Protein 4J4Z (pdb70)

CATH classification: 3.40.220.10

Solvent-accessible surface area: 8183 Å² total

Foldseek 3Di:
DAEAEDADQQLQDQFAEEEAEDAQQQAADDDSSNCQCVQQHPQRRVVSVVVGGDDQLAWDWDARHNGNHGIYIYFHQHHPHAGDLNSLLSSLLNSLVVCVVVLTAEYEYELCCVRQVPYDSVSSVVSVVSVVPRDNSYYYYYYYNDPVVRVVVVVVVVPD

Secondary structure (DSSP, 8-state):
-EEEEEES-GGG--SSEEEEEEETT----STHHHHIIIII-THHHHHHHHH----TT-EEEEE-TTSSSSEEEEEEEESSS---HHHHHHHHHHHHHHHHHTT-SEEEE---GGG-TTS-HHHHHH--HHHHHS-TT-EEEEEESSHHHHHHHHHHTT--

Nearest PDB structures (foldseek):
  4j4z-assembly1_A  TM=1.006E+00  e=5.428E-34  synthetic construct
  4jll-assembly1_A  TM=1.004E+00  e=4.189E-33  synthetic construct
  4jvv-assembly1_A  TM=1.002E+00  e=2.659E-31  synthetic construct
  4etj-assembly1_A-2  TM=9.640E-01  e=7.357E-30  synthetic construct
  4etk-assembly3_B  TM=9.638E-01  e=6.902E-30  synthetic construct

Sequence (160 aa):
ARIRHVQGDITEFQQGDAIVNAANNYLKLLGAGVAGAILLRKKGGPSIQEECDRRIGKIRVGEAAVTGAGNLPPVRRYVIHAAVVLGDEPASLETVRKATKSALEKAVEELGLKKTVVAFTSWGAWVGGLPAEAVHRVFEEIKKAPDTLEVTGVHGTEKSAEAYRRALLEH

B-factor: mean 15.01, std 10.16, range [4.04, 72.8]

Structure (mmCIF, N/CA/C/O backbone):
data_4J4Z
#
_entry.id   4J4Z
#
_cell.length_a   69.906
_cell.length_b   66.771
_cell.length_c   38.102
_cell.angle_alpha   90.00
_cell.angle_beta   100.06
_cell.angle_gamma   90.00
#
_symmetry.space_group_name_H-M   'C 1 2 1'
#
loop_
_entity.id
_entity.type
_entity.pdbx_description
1 polymer 'Designed serine hydrolase variant OSH55.4_H1.2'
2 non-polymer 'SULFATE ION'
3 non-pol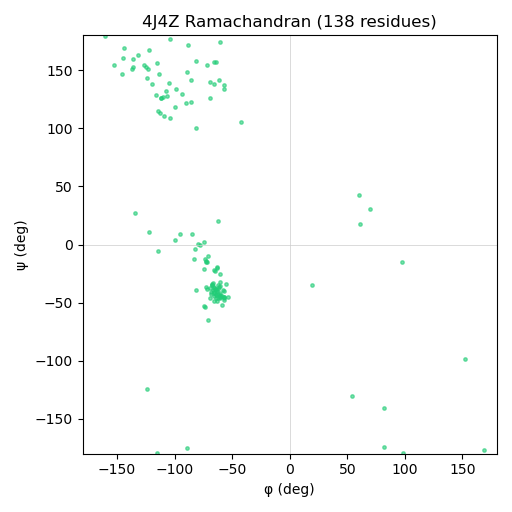ymer DI(HYDROXYETHYL)ETHER
4 non-polymer '4-(2-HYDROXYETHYL)-1-PIPERAZINE ETHANESULFONIC ACID'
5 water water
#
loop_
_atom_site.group_PDB
_atom_site.id
_atom_site.type_symbol
_atom_site.label_atom_id
_atom_site.label_alt_id
_atom_site.label_comp_id
_atom_site.label_asym_id
_atom_site.label_entity_id
_atom_site.label_seq_id
_atom_site.pdbx_PDB_ins_code
_atom_site.Cartn_x
_atom_site.Cartn_y
_atom_site.Cartn_z
_atom_site.occupancy
_atom_site.B_iso_or_equiv
_atom_site.auth_seq_id
_atom_site.auth_comp_id
_atom_site.auth_asym_id
_atom_site.auth_atom_id
_atom_site.pdbx_PDB_model_num
ATOM 1 N N . ALA A 1 2 ? 1.616 47.098 27.617 1.00 12.47 2 ALA A N 1
ATOM 2 C CA . ALA A 1 2 ? 1.545 47.671 28.959 1.00 11.17 2 ALA A CA 1
ATOM 3 C C . ALA A 1 2 ? 1.958 49.121 28.934 1.00 14.25 2 ALA A C 1
ATOM 4 O O . ALA A 1 2 ? 2.815 49.513 28.136 1.00 16.28 2 ALA A O 1
ATOM 10 N N . ARG A 1 3 ? 1.371 49.891 29.840 1.00 13.92 3 ARG A N 1
ATOM 11 C CA . ARG A 1 3 ? 1.730 51.289 30.005 1.00 14.22 3 ARG A CA 1
ATOM 12 C C . ARG A 1 3 ? 3.124 51.427 30.592 1.00 12.39 3 ARG A C 1
ATOM 13 O O . ARG A 1 3 ? 3.509 50.668 31.474 1.00 12.23 3 ARG A O 1
ATOM 34 N N . ILE A 1 4 ? 3.885 52.390 30.090 1.00 14.06 4 ILE A N 1
ATOM 35 C CA . ILE A 1 4 ? 5.174 52.721 30.687 1.00 12.00 4 ILE A CA 1
ATOM 36 C C . ILE A 1 4 ? 5.220 54.161 31.179 1.00 10.56 4 ILE A C 1
ATOM 37 O O . ILE A 1 4 ? 4.690 55.071 30.529 1.00 14.66 4 ILE A O 1
ATOM 53 N N . ARG A 1 5 ? 5.805 54.337 32.358 1.00 8.27 5 ARG A N 1
ATOM 54 C CA . ARG A 1 5 ? 6.084 55.645 32.930 1.00 8.49 5 ARG A CA 1
ATOM 55 C C . ARG A 1 5 ? 7.561 55.706 33.225 1.00 8.07 5 ARG A C 1
ATOM 56 O O . ARG A 1 5 ? 8.150 54.699 33.559 1.00 10.79 5 ARG A O 1
ATOM 77 N N . HIS A 1 6 ? 8.179 56.852 33.041 1.00 8.26 6 HIS A N 1
ATOM 78 C CA . HIS A 1 6 ? 9.610 57.029 33.225 1.00 8.54 6 HIS A CA 1
ATOM 79 C C . HIS A 1 6 ? 9.880 57.987 34.354 1.00 8.20 6 HIS A C 1
ATOM 80 O O . HIS A 1 6 ? 9.339 59.101 34.367 1.00 8.71 6 HIS A O 1
ATOM 95 N N . VAL A 1 7 ? 10.730 57.572 35.287 1.00 7.88 7 VAL A N 1
ATOM 96 C CA . VAL A 1 7 ? 11.045 58.357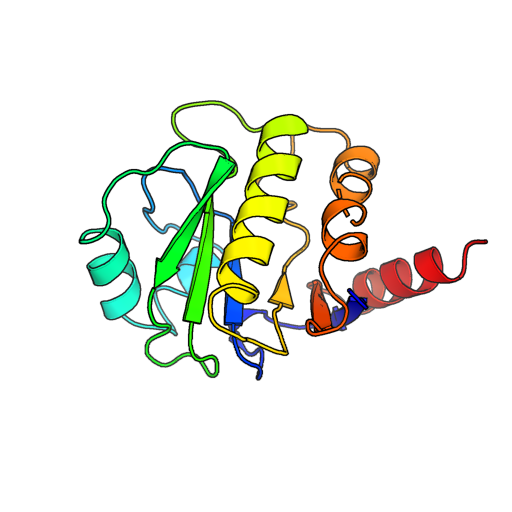 36.462 1.00 8.21 7 VAL A CA 1
ATOM 97 C C . VAL A 1 7 ? 12.533 58.327 36.726 1.00 7.88 7 VAL A C 1
ATOM 98 O O . VAL A 1 7 ? 13.244 57.438 36.246 1.00 8.29 7 VAL A O 1
ATOM 111 N N . GLN A 1 8 ? 13.013 59.302 37.484 1.00 8.22 8 GLN A N 1
ATOM 112 C CA . GLN A 1 8 ? 14.369 59.245 38.018 1.00 8.42 8 GLN A CA 1
ATOM 113 C C . GLN A 1 8 ? 14.358 58.464 39.301 1.00 10.71 8 GLN A C 1
ATOM 114 O O . GLN A 1 8 ? 13.440 58.581 40.115 1.00 11.94 8 GLN A O 1
ATOM 128 N N . GLY A 1 9 ? 15.398 57.675 39.500 1.00 10.15 9 GLY A N 1
ATOM 129 C CA . GLY A 1 9 ? 15.537 56.991 40.754 1.00 13.72 9 GLY A CA 1
ATOM 130 C C . GLY A 1 9 ? 16.600 55.925 40.762 1.00 9.53 9 GLY A C 1
ATOM 131 O O . GLY A 1 9 ? 17.339 55.721 39.819 1.00 11.91 9 GLY A O 1
ATOM 135 N N . ASP A 1 10 ? 16.662 55.272 41.909 1.00 11.69 10 ASP A N 1
ATOM 136 C CA . ASP A 1 10 ? 17.403 54.050 42.138 1.00 10.53 10 ASP A CA 1
ATOM 137 C C . ASP A 1 10 ? 16.436 52.879 42.071 1.00 9.75 10 ASP A C 1
ATOM 138 O O . ASP A 1 10 ? 15.514 52.814 42.866 1.00 9.87 10 ASP A O 1
ATOM 147 N N . ILE A 1 11 ? 16.631 51.965 41.122 1.00 9.45 11 ILE A N 1
ATOM 148 C CA . ILE A 1 11 ? 15.661 50.886 40.949 1.00 10.60 11 ILE A CA 1
ATOM 149 C C . ILE A 1 11 ? 15.536 50.024 42.199 1.00 10.53 11 ILE A C 1
ATOM 150 O O . ILE A 1 11 ? 14.480 49.450 42.448 1.00 10.76 11 ILE A O 1
ATOM 166 N N . THR A 1 12 ? 16.570 49.961 43.029 1.00 10.13 12 THR A N 1
ATOM 167 C CA . THR A 1 12 ? 16.477 49.204 44.277 1.00 11.51 12 THR A CA 1
ATOM 168 C C . THR A 1 12 ? 15.582 49.838 45.339 1.00 15.91 12 THR A C 1
ATOM 169 O O . THR A 1 12 ? 15.272 49.202 46.343 1.00 16.94 12 THR A O 1
ATOM 180 N N . GLU A 1 13 ? 15.149 51.079 45.111 1.00 10.82 13 GLU A N 1
ATOM 181 C CA . GLU A 1 13 ? 14.173 51.739 45.975 1.00 13.49 13 GLU A CA 1
ATOM 182 C C . GLU A 1 13 ? 12.746 51.706 45.411 1.00 11.08 13 GLU A C 1
ATOM 183 O O . GLU A 1 13 ? 11.837 52.281 45.994 1.00 13.31 13 GLU A O 1
ATOM 195 N N . PHE A 1 14 ? 12.547 51.039 44.284 1.00 9.60 14 PHE A N 1
ATOM 196 C CA . PHE A 1 14 ? 11.214 50.917 43.700 1.00 8.80 14 PHE A CA 1
ATOM 197 C C . PHE A 1 14 ? 10.266 50.222 44.655 1.00 10.70 14 PHE A C 1
ATOM 198 O O . PHE A 1 14 ? 10.605 49.184 45.213 1.00 10.98 14 PHE A O 1
ATOM 215 N N A GLN A 1 15 ? 9.124 50.873 44.837 0.50 12.30 15 GLN A N 1
ATOM 216 N N B GLN A 1 15 ? 9.037 50.711 44.838 0.50 10.17 15 GLN A N 1
ATOM 217 C CA A GLN A 1 15 ? 8.022 50.378 45.612 0.50 11.45 15 GLN A CA 1
ATOM 218 C CA B GLN A 1 15 ? 8.141 50.122 45.856 0.50 9.04 15 GLN A CA 1
ATOM 219 C C A GLN A 1 15 ? 6.983 49.879 44.623 0.50 13.94 15 GLN A C 1
ATOM 220 C C B GLN A 1 15 ? 6.944 49.285 45.351 0.50 12.74 15 GLN A C 1
ATOM 221 O O A GLN A 1 15 ? 6.144 50.624 44.169 0.50 19.14 15 GLN A O 1
ATOM 222 O O B GLN A 1 15 ? 5.912 49.186 46.010 0.50 13.03 15 GLN A O 1
ATOM 249 N N . GLY A 1 16 ? 7.099 48.634 44.220 1.00 19.43 16 GLY A N 1
ATOM 250 C CA . GLY A 1 16 ? 6.010 47.949 43.554 1.00 15.02 16 GLY A CA 1
ATOM 251 C C . GLY A 1 16 ? 6.171 46.462 43.763 1.00 11.59 16 GLY A C 1
ATOM 252 O O . GLY A 1 16 ? 6.697 46.014 44.776 1.00 14.78 16 GLY A O 1
ATOM 257 N N . ASP A 1 17 ? 5.701 45.688 42.800 1.00 10.07 17 ASP A N 1
ATOM 258 C CA . ASP A 1 17 ? 5.712 44.240 42.925 1.00 8.91 17 ASP A CA 1
ATOM 259 C C . ASP A 1 17 ? 7.059 43.609 42.594 1.00 8.20 17 ASP A C 1
ATOM 260 O O . ASP A 1 17 ? 7.453 42.640 43.234 1.00 9.05 17 ASP A O 1
ATOM 269 N N . ALA A 1 18 ? 7.747 44.110 41.574 1.00 7.29 18 ALA A N 1
ATOM 270 C CA . ALA A 1 18 ? 9.012 43.523 41.172 1.00 6.39 18 ALA A CA 1
ATOM 271 C C . ALA A 1 18 ? 9.921 44.517 40.516 1.00 6.40 18 ALA A C 1
ATOM 272 O O . ALA A 1 18 ? 9.476 45.525 39.952 1.00 7.10 18 ALA A O 1
ATOM 279 N N . ILE A 1 19 ? 11.207 44.230 40.605 1.00 6.09 19 ILE A N 1
ATOM 280 C CA . ILE A 1 19 ? 12.179 44.866 39.733 1.00 6.77 19 ILE A CA 1
ATOM 281 C C . ILE A 1 19 ? 12.780 43.844 38.810 1.00 6.27 19 ILE A C 1
ATOM 282 O O . ILE A 1 19 ? 12.924 42.659 39.170 1.00 7.13 19 ILE A O 1
ATOM 298 N N . VAL A 1 20 ? 13.111 44.282 37.606 1.00 5.76 20 VAL A N 1
ATOM 299 C CA . VAL A 1 20 ? 13.864 43.470 36.662 1.00 5.78 20 VAL A CA 1
ATOM 300 C C . VAL A 1 20 ? 15.328 43.801 36.826 1.00 5.41 20 VAL A C 1
ATOM 301 O O . VAL A 1 20 ? 15.729 44.965 36.834 1.00 6.50 20 VAL A O 1
ATOM 314 N N . ASN A 1 21 ? 16.133 42.761 36.975 1.00 4.96 21 ASN A N 1
ATOM 315 C CA . ASN A 1 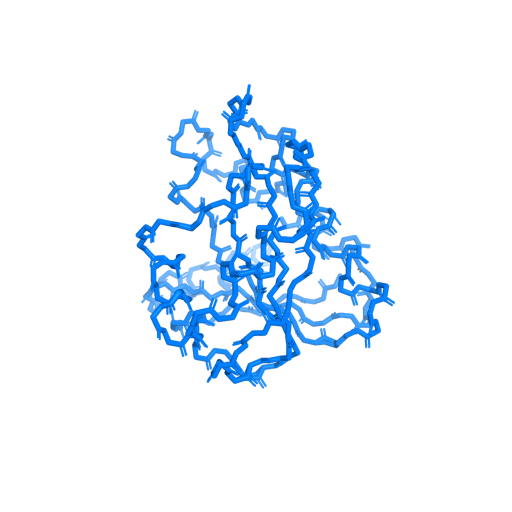21 ? 17.579 42.861 37.061 1.00 5.31 21 ASN A CA 1
ATOM 316 C C . ASN A 1 21 ? 18.186 42.292 35.785 1.00 4.52 21 ASN A C 1
ATOM 317 O O . ASN A 1 21 ? 18.137 41.084 35.589 1.00 4.91 21 ASN A O 1
ATOM 328 N N . ALA A 1 22 ? 18.774 43.115 34.924 1.00 5.04 22 ALA A N 1
ATOM 329 C CA . ALA A 1 22 ? 19.549 42.575 33.805 1.00 4.87 22 ALA A CA 1
ATOM 330 C C . ALA A 1 22 ? 20.640 41.681 34.369 1.00 4.76 22 ALA A C 1
ATOM 331 O O . ALA A 1 22 ? 21.283 42.028 35.366 1.00 5.54 22 ALA A O 1
ATOM 338 N N . ALA A 1 23 ? 20.853 40.527 33.734 1.00 4.63 23 ALA A N 1
ATOM 339 C CA . ALA A 1 23 ? 21.682 39.481 34.316 1.00 4.70 23 ALA A CA 1
ATOM 340 C C . ALA A 1 23 ? 22.470 38.746 33.280 1.00 4.16 23 ALA A C 1
ATOM 341 O O . ALA A 1 23 ? 22.133 38.756 32.096 1.00 4.89 23 ALA A O 1
ATOM 348 N N . ASN A 1 24 ? 23.521 38.075 33.738 1.00 5.16 24 ASN A N 1
ATOM 349 C CA . ASN A 1 24 ? 24.120 37.029 32.931 1.00 4.86 24 ASN A CA 1
ATOM 350 C C . ASN A 1 24 ? 23.307 35.750 33.098 1.00 4.91 24 ASN A C 1
ATOM 351 O O . ASN A 1 24 ? 22.574 35.588 34.074 1.00 4.44 24 ASN A O 1
ATOM 362 N N . ASN A 1 25 ? 23.410 34.837 32.140 1.00 4.45 25 ASN A N 1
ATOM 363 C CA . ASN A 1 25 ? 22.566 33.649 32.192 1.00 5.21 25 ASN A CA 1
ATOM 364 C C . ASN A 1 25 ? 22.997 32.671 33.283 1.00 4.96 25 ASN A C 1
ATOM 365 O O . ASN A 1 25 ? 22.246 31.787 33.656 1.00 5.83 25 ASN A O 1
ATOM 376 N N . TYR A 1 26 ? 24.205 32.864 33.809 1.00 4.71 26 TYR A N 1
ATOM 377 C CA . TYR A 1 26 ? 24.672 32.088 34.952 1.00 5.12 26 TYR A CA 1
ATOM 378 C C . TYR A 1 26 ? 23.963 32.494 36.232 1.00 4.33 26 TYR A C 1
ATOM 379 O O . TYR A 1 26 ? 24.027 31.784 37.225 1.00 5.55 26 TYR A O 1
ATOM 397 N N . LEU A 1 27 ? 23.299 33.643 36.208 1.00 4.30 27 LEU A N 1
ATOM 398 C CA . LEU A 1 27 ? 22.611 34.232 37.365 1.00 4.97 27 LEU A CA 1
ATOM 399 C C . LEU A 1 27 ? 23.539 34.525 38.526 1.00 5.11 27 LEU A C 1
ATOM 400 O O . LEU A 1 27 ? 23.175 34.350 39.684 1.00 6.02 27 LEU A O 1
ATOM 416 N N . LYS A 1 28 ? 24.716 35.068 38.213 1.00 4.79 28 LYS A N 1
ATOM 417 C CA . LYS A 1 28 ? 25.674 35.462 39.250 1.00 5.37 28 LYS A CA 1
ATOM 418 C C . LYS A 1 28 ? 25.786 36.979 39.272 1.00 6.04 28 LYS A C 1
ATOM 419 O O . LYS A 1 28 ? 26.020 37.633 38.241 1.00 9.30 28 LYS A O 1
ATOM 438 N N . LEU A 1 29 ? 25.578 37.537 40.439 1.00 5.27 29 LEU A N 1
ATOM 439 C CA A LEU A 1 29 ? 25.531 38.985 40.672 0.50 5.58 29 LEU A CA 1
ATOM 440 C CA B LEU A 1 29 ? 25.550 38.979 40.578 0.50 7.13 29 LEU A CA 1
ATOM 441 C C . LEU A 1 29 ? 26.925 39.569 40.845 1.00 4.83 29 LEU A C 1
ATOM 442 O O . LEU A 1 29 ? 27.774 38.965 41.500 1.00 6.36 29 LEU A O 1
ATOM 473 N N . GLY A 1 30 ? 27.134 40.758 40.290 1.00 5.14 30 GLY A N 1
ATOM 474 C CA . GLY A 1 30 ? 28.381 41.494 40.415 1.00 6.06 30 GLY A CA 1
ATOM 475 C C . GLY A 1 30 ? 28.188 42.882 40.982 1.00 7.40 30 GLY A C 1
ATOM 476 O O . GLY A 1 30 ? 27.659 43.031 42.080 1.00 9.40 30 GLY A O 1
ATOM 480 N N . ALA A 1 31 ? 28.654 43.894 40.260 1.00 8.54 31 ALA A N 1
ATOM 481 C CA . ALA A 1 31 ? 28.621 45.297 40.712 1.00 8.50 31 ALA A CA 1
ATOM 482 C C . ALA A 1 31 ? 27.522 46.058 39.995 1.00 9.63 31 ALA A C 1
ATOM 483 O O . ALA A 1 31 ? 26.802 45.511 39.187 1.00 18.25 31 ALA A O 1
ATOM 490 N N . GLY A 1 32 ? 27.323 47.318 40.349 1.00 11.34 32 GLY A N 1
ATOM 491 C CA . GLY A 1 32 ? 26.297 48.157 39.736 1.00 10.47 32 GLY A CA 1
ATOM 492 C C . GLY A 1 32 ? 24.940 47.903 40.352 1.00 10.05 32 GLY A C 1
ATOM 493 O O . GLY A 1 32 ? 24.818 47.725 41.560 1.00 11.52 32 GLY A O 1
ATOM 497 N N . VAL A 1 33 ? 23.894 47.891 39.544 1.00 8.10 33 VAL A N 1
ATOM 498 C CA . VAL A 1 33 ? 22.571 47.571 40.024 1.00 9.15 33 VAL A CA 1
ATOM 499 C C . VAL A 1 33 ? 22.597 46.237 40.758 1.00 9.24 33 VAL A C 1
ATOM 500 O O . VAL A 1 33 ? 22.027 46.101 41.841 1.00 8.55 33 VAL A O 1
ATOM 513 N N . ALA A 1 34 ? 23.257 45.244 40.171 1.00 6.75 34 ALA A N 1
ATOM 514 C CA . ALA A 1 34 ? 23.322 43.927 40.782 1.00 7.54 34 ALA A CA 1
ATOM 515 C C . ALA A 1 34 ? 23.989 43.969 42.149 1.00 7.83 34 ALA A C 1
ATOM 516 O O . ALA A 1 34 ? 23.598 43.241 43.049 1.00 7.91 34 ALA A O 1
ATOM 523 N N . GLY A 1 35 ? 24.990 44.819 42.307 1.00 7.38 35 GLY A N 1
ATOM 524 C CA . GLY A 1 35 ? 25.680 44.969 43.566 1.00 9.05 35 GLY A CA 1
ATOM 525 C C . GLY A 1 35 ? 24.815 45.621 44.613 1.00 7.71 35 GLY A C 1
ATOM 526 O O . GLY A 1 35 ? 24.890 45.278 45.796 1.00 8.93 35 GLY A O 1
ATOM 530 N N . ALA A 1 36 ? 24.000 46.585 44.195 1.00 7.91 36 ALA A N 1
ATOM 531 C CA . ALA A 1 36 ? 23.052 47.209 45.104 1.00 8.33 36 ALA A CA 1
ATOM 532 C C . ALA A 1 36 ? 21.999 46.186 45.536 1.00 6.75 36 ALA A C 1
ATOM 533 O O . ALA A 1 36 ? 21.558 46.165 46.694 1.00 8.02 36 ALA A O 1
ATOM 540 N N . ILE A 1 37 ? 21.596 45.327 44.598 1.00 7.00 37 ILE A N 1
ATOM 541 C CA . ILE A 1 37 ? 20.658 44.263 44.909 1.00 7.21 37 ILE A CA 1
ATOM 542 C C . ILE A 1 37 ? 21.266 43.295 45.922 1.00 7.80 37 ILE A C 1
ATOM 543 O O . ILE A 1 37 ? 20.631 42.936 46.918 1.00 8.85 37 ILE A O 1
ATOM 559 N N . LEU A 1 38 ? 22.488 42.842 45.688 1.00 8.79 38 LEU A N 1
ATOM 560 C CA A LEU A 1 38 ? 23.028 41.875 46.620 0.50 10.61 38 LEU A CA 1
ATOM 561 C CA B LEU A 1 38 ? 23.206 41.943 46.602 0.50 9.69 38 LEU A CA 1
ATOM 562 C C . LEU A 1 38 ? 23.270 42.508 48.005 1.00 10.49 38 LEU A C 1
ATOM 563 O O . LEU A 1 38 ? 23.032 41.831 49.013 1.00 12.38 38 LEU A O 1
ATOM 594 N N . ARG A 1 39 ? 23.658 43.773 48.077 1.00 9.37 39 ARG A N 1
ATOM 595 C CA . ARG A 1 39 ? 23.882 44.418 49.354 1.00 11.81 39 ARG A CA 1
ATOM 596 C C . ARG A 1 39 ? 22.585 44.768 50.079 1.00 11.99 39 ARG A C 1
ATOM 597 O O . ARG A 1 39 ? 22.384 44.412 51.240 1.00 12.44 39 ARG A O 1
ATOM 618 N N . LYS A 1 40 ? 21.689 45.464 49.400 1.00 9.52 40 LYS A N 1
ATOM 619 C CA A LYS A 1 40 ? 20.478 45.935 50.054 0.50 9.73 40 LYS A CA 1
ATOM 620 C CA B LYS A 1 40 ? 20.462 45.940 50.027 0.50 10.11 40 LYS A CA 1
ATOM 621 C C . LYS A 1 40 ? 19.438 44.825 50.141 1.00 11.78 40 LYS A C 1
ATOM 622 O O . LYS A 1 40 ? 18.702 44.753 51.126 1.00 12.90 40 LYS A O 1
ATOM 659 N N . GLY A 1 41 ? 19.385 43.963 49.140 1.00 8.83 41 GLY A N 1
ATOM 660 C CA . GLY A 1 41 ? 18.535 42.781 49.196 1.00 9.38 41 GLY A CA 1
ATOM 661 C C . GLY A 1 41 ? 19.030 41.786 50.227 1.00 9.41 41 GLY A C 1
ATOM 662 O O . GLY A 1 41 ? 18.264 41.211 51.013 1.00 9.18 41 GLY A O 1
ATOM 666 N N . GLY A 1 42 ? 20.343 41.593 50.245 1.00 9.54 42 GLY A N 1
ATOM 667 C CA . GLY A 1 42 ? 20.974 40.694 51.198 1.00 8.92 42 GLY A CA 1
ATOM 668 C C . GLY A 1 42 ? 21.263 39.340 50.586 1.00 8.99 42 GLY A C 1
ATOM 669 O O . GLY A 1 42 ? 20.971 39.100 49.411 1.00 8.76 42 GLY A O 1
ATOM 673 N N . PRO A 1 43 ? 21.833 38.438 51.392 1.00 10.02 43 PRO A N 1
ATOM 674 C CA . PRO A 1 43 ? 22.385 37.191 50.858 1.00 10.45 43 PRO A CA 1
ATOM 675 C C . PRO A 1 43 ? 21.386 36.235 50.191 1.00 8.57 43 PRO A C 1
ATOM 676 O O . PRO A 1 43 ? 21.783 35.363 49.424 1.00 10.79 43 PRO A O 1
ATOM 687 N N . SER A 1 44 ? 20.113 36.389 50.506 1.00 8.98 44 SER A N 1
ATOM 688 C CA . SER A 1 44 ? 19.128 35.442 50.014 1.00 8.94 44 SER A CA 1
ATOM 689 C C . SER A 1 44 ? 18.960 35.480 48.509 1.00 9.01 44 SER A C 1
ATOM 690 O O . SER A 1 44 ? 18.499 34.502 47.906 1.00 9.20 44 SER A O 1
ATOM 698 N N . ILE A 1 45 ? 19.331 36.589 47.871 1.00 7.97 45 ILE A N 1
ATOM 699 C CA . ILE A 1 45 ? 19.092 36.717 46.438 1.00 7.86 45 ILE A CA 1
ATOM 700 C C . ILE A 1 45 ? 20.084 35.831 45.666 1.00 6.50 45 ILE A C 1
ATOM 701 O O . ILE A 1 45 ? 19.668 35.003 44.858 1.00 6.67 45 ILE A O 1
ATOM 717 N N . GLN A 1 46 ? 21.377 35.984 45.922 1.00 5.86 46 GLN A N 1
ATOM 718 C CA . GLN A 1 46 ? 22.348 35.105 45.286 1.00 5.53 46 GLN A CA 1
ATOM 719 C C . GLN A 1 46 ? 22.147 33.651 45.697 1.00 5.85 46 GLN A C 1
ATOM 720 O O . GLN A 1 46 ? 22.324 32.751 44.881 1.00 6.37 46 GLN A O 1
ATOM 734 N N . GLU A 1 47 ? 21.738 33.408 46.938 1.00 6.57 47 GLU A N 1
ATOM 735 C CA . GLU A 1 47 ? 21.490 32.033 47.372 1.00 7.12 47 GLU A CA 1
ATOM 736 C C . GLU A 1 47 ? 20.396 31.415 46.501 1.00 5.87 47 GLU A C 1
ATOM 737 O O . GLU A 1 47 ? 20.527 30.281 46.050 1.00 7.35 47 GLU A O 1
ATOM 749 N N . GLU A 1 48 ? 19.323 32.156 46.229 1.00 6.35 48 GLU A N 1
ATOM 750 C CA . GLU A 1 48 ? 18.257 31.588 45.414 1.00 6.96 48 GLU A CA 1
ATOM 751 C C . GLU A 1 48 ? 18.681 31.481 43.962 1.00 6.91 48 GLU A C 1
ATOM 752 O O . GLU A 1 48 ? 18.326 30.514 43.286 1.00 7.09 48 GLU A O 1
ATOM 764 N N . CYS A 1 49 ? 19.455 32.443 43.454 1.00 5.80 49 CYS A N 1
ATOM 765 C CA . CYS A 1 49 ? 19.993 32.307 42.105 1.00 5.95 49 CYS A CA 1
ATOM 766 C C . CYS A 1 49 ? 20.823 31.044 41.979 1.00 5.10 49 CYS A C 1
ATOM 767 O O . CYS A 1 49 ? 20.769 30.379 40.955 1.00 5.81 49 CYS A O 1
ATOM 775 N N . ASP A 1 50 ? 21.591 30.718 43.016 1.00 5.69 50 ASP A N 1
ATOM 776 C CA . ASP A 1 50 ? 22.409 29.500 42.991 1.00 5.90 50 ASP A CA 1
ATOM 777 C C . ASP A 1 50 ? 21.507 28.243 42.977 1.00 7.29 50 ASP A C 1
ATOM 778 O O . ASP A 1 50 ? 21.855 27.245 42.340 1.00 8.49 50 ASP A O 1
ATOM 787 N N A ARG A 1 51 ? 20.386 28.286 43.686 0.50 6.99 51 ARG A N 1
ATOM 788 N N B ARG A 1 51 ? 20.368 28.290 43.649 0.50 6.95 51 ARG A N 1
ATOM 789 C CA A ARG A 1 51 ? 19.406 27.199 43.684 0.50 7.49 51 ARG A CA 1
ATOM 790 C CA B ARG A 1 51 ? 19.451 27.155 43.660 0.50 7.05 51 ARG A CA 1
ATOM 791 C C A ARG A 1 51 ? 18.831 26.987 42.282 0.50 7.61 51 ARG A C 1
ATOM 792 C C B ARG A 1 51 ? 18.658 27.012 42.363 0.50 7.69 51 ARG A C 1
ATOM 793 O O A ARG A 1 51 ? 18.645 25.852 41.842 0.50 7.63 51 ARG A O 1
ATOM 794 O O B ARG A 1 51 ? 18.141 25.946 42.086 0.50 7.14 51 ARG A O 1
ATOM 835 N N . ILE A 1 52 ? 18.549 28.071 41.578 1.00 6.81 52 ILE A N 1
ATOM 836 C CA . ILE A 1 52 ? 17.972 27.995 40.241 1.00 6.61 52 ILE A CA 1
ATOM 837 C C . ILE A 1 52 ? 18.978 27.419 39.258 1.00 6.65 52 ILE A C 1
ATOM 838 O O . ILE A 1 52 ? 18.639 26.571 38.417 1.00 7.43 52 ILE A O 1
ATOM 855 N N . GLY A 1 53 ? 20.225 27.880 39.351 1.00 6.17 53 GLY A N 1
ATOM 856 C CA . GLY A 1 53 ? 21.265 27.436 38.443 1.00 6.46 53 GLY A CA 1
ATOM 857 C C . GLY A 1 53 ? 21.211 28.181 37.128 1.00 6.49 53 GLY A C 1
ATOM 858 O O . GLY A 1 53 ? 20.448 29.128 36.965 1.00 7.64 53 GLY A O 1
ATOM 862 N N . LYS A 1 54 ? 22.049 27.770 36.195 1.00 7.33 54 LYS A N 1
ATOM 863 C CA . LYS A 1 54 ? 22.194 28.434 34.926 1.00 7.35 54 LYS A CA 1
ATOM 864 C C . LYS A 1 54 ? 20.924 28.330 34.113 1.00 6.95 54 LYS A C 1
ATOM 865 O O . LYS A 1 54 ? 20.304 27.256 34.053 1.00 9.03 54 LYS A O 1
ATOM 884 N N . ILE A 1 55 ? 20.537 29.423 33.465 1.00 6.88 55 ILE A N 1
ATOM 885 C CA . ILE A 1 55 ? 19.436 29.425 32.507 1.00 6.25 55 ILE A CA 1
ATOM 886 C C . ILE A 1 55 ? 20.007 29.756 31.141 1.00 6.35 55 ILE A C 1
ATOM 887 O O . ILE A 1 55 ? 21.219 29.921 31.008 1.00 8.78 55 ILE A O 1
ATOM 903 N N . ARG A 1 56 ? 19.170 29.825 30.114 1.00 7.01 56 ARG A N 1
ATOM 904 C CA . ARG A 1 56 ? 19.667 30.169 28.790 1.00 6.85 56 ARG A CA 1
ATOM 905 C C . ARG A 1 56 ? 19.627 31.678 28.597 1.00 6.83 56 ARG A C 1
ATOM 906 O O . ARG A 1 56 ? 18.754 32.364 29.128 1.00 6.95 56 ARG A O 1
ATOM 927 N N . VAL A 1 57 ? 20.558 32.210 27.824 1.00 6.62 57 VAL A N 1
ATOM 928 C CA . VAL A 1 57 ? 20.474 33.610 27.424 1.00 7.21 57 VAL A CA 1
ATOM 929 C C . VAL A 1 57 ? 19.133 33.823 26.722 1.00 6.96 57 VAL A C 1
ATOM 930 O O . VAL A 1 57 ? 18.707 33.013 25.888 1.00 7.50 57 VAL A O 1
ATOM 943 N N . GLY A 1 58 ? 18.455 34.895 27.101 1.00 6.22 58 GLY A N 1
ATOM 944 C CA . GLY A 1 58 ? 17.130 35.209 26.600 1.00 7.32 58 GLY A CA 1
ATOM 945 C C . GLY A 1 58 ? 15.992 34.788 27.505 1.00 6.40 58 GLY A C 1
ATOM 946 O O . GLY A 1 58 ? 14.840 35.235 27.309 1.00 8.20 58 GLY A O 1
ATOM 950 N N . GLU A 1 59 ? 16.280 33.926 28.476 1.00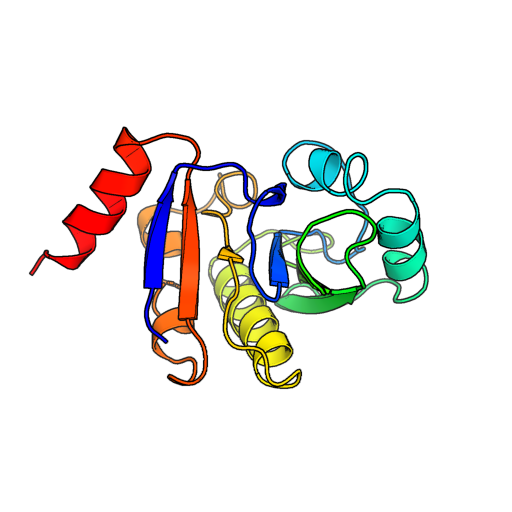 5.83 59 GLU A N 1
ATOM 951 C CA . GLU A 1 59 ? 15.305 33.521 29.496 1.00 6.45 59 GLU A CA 1
ATOM 952 C C . GLU A 1 59 ? 15.348 34.469 30.692 1.00 4.89 59 GLU A C 1
ATOM 953 O O . GLU A 1 59 ? 16.215 35.330 30.781 1.00 5.93 59 GLU A O 1
ATOM 965 N N . ALA A 1 60 ? 14.403 34.310 31.599 1.00 5.43 60 ALA A N 1
ATOM 966 C CA . ALA A 1 60 ? 14.393 35.016 32.855 1.00 5.33 60 ALA A CA 1
ATOM 967 C C . ALA A 1 60 ? 14.149 34.032 33.981 1.00 6.59 60 ALA A C 1
ATOM 968 O O . ALA A 1 60 ? 13.672 32.914 33.754 1.00 8.31 60 ALA A O 1
ATOM 975 N N . ALA A 1 61 ? 14.448 34.451 35.197 1.00 5.46 61 ALA A N 1
ATOM 976 C CA . ALA A 1 61 ? 14.217 33.640 36.389 1.00 5.89 61 ALA A CA 1
ATOM 977 C C . ALA A 1 61 ? 13.837 34.520 37.550 1.00 5.91 61 ALA A C 1
ATOM 978 O O . ALA A 1 61 ? 14.340 35.646 37.675 1.00 7.59 61 ALA A O 1
ATOM 985 N N . VAL A 1 62 ? 12.992 34.016 38.424 1.00 6.30 62 VAL A N 1
ATOM 986 C CA . VAL A 1 62 ? 12.462 34.808 39.520 1.00 6.01 62 VAL A CA 1
ATOM 987 C C . VAL A 1 62 ? 13.064 34.409 40.852 1.00 5.88 62 VAL A C 1
ATOM 988 O O . VAL A 1 62 ? 13.113 33.209 41.182 1.00 6.97 62 VAL A O 1
ATOM 1001 N N . THR A 1 63 ? 13.499 35.379 41.636 1.00 6.11 63 THR A N 1
ATOM 1002 C CA . THR A 1 63 ? 13.830 35.157 43.032 1.00 5.83 63 THR A CA 1
ATOM 1003 C C . THR A 1 63 ? 12.991 36.073 43.908 1.00 7.28 63 THR A C 1
ATOM 1004 O O . THR A 1 63 ? 12.344 37.016 43.430 1.00 6.67 63 THR A O 1
ATOM 1015 N N . GLY A 1 64 ? 13.001 35.791 45.202 1.00 6.45 64 GLY A N 1
ATOM 1016 C CA . GLY A 1 64 ? 12.641 36.767 46.189 1.00 8.18 64 GLY A CA 1
ATOM 1017 C C . GLY A 1 64 ? 13.570 37.963 46.132 1.00 7.75 64 GLY A C 1
ATOM 1018 O O . GLY A 1 64 ? 14.560 38.011 45.382 1.00 7.86 64 GLY A O 1
ATOM 1022 N N . ALA A 1 65 ? 13.238 38.964 46.932 1.00 7.77 65 ALA A N 1
ATOM 1023 C CA . ALA A 1 65 ? 13.917 40.239 46.899 1.00 7.60 65 ALA A CA 1
ATOM 1024 C C . ALA A 1 65 ? 14.527 40.632 48.237 1.00 7.87 65 ALA A C 1
ATOM 1025 O O . ALA A 1 65 ? 14.975 41.761 48.413 1.00 7.72 65 ALA A O 1
ATOM 1032 N N . GLY A 1 66 ? 14.572 39.708 49.194 1.00 7.49 66 GLY A N 1
ATOM 1033 C CA . GLY A 1 66 ? 15.215 39.987 50.469 1.00 8.75 66 GLY A CA 1
ATOM 1034 C C . GLY A 1 66 ? 14.663 41.240 51.113 1.00 7.51 66 GLY A C 1
ATOM 1035 O O . GLY A 1 66 ? 13.456 41.412 51.220 1.00 8.49 66 GLY A O 1
ATOM 1039 N N . ASN A 1 67 ? 15.559 42.132 51.539 1.00 7.56 67 ASN A N 1
ATOM 1040 C CA . ASN A 1 67 ? 15.179 43.373 52.189 1.00 8.01 67 ASN A CA 1
ATOM 1041 C C . ASN A 1 67 ? 14.837 44.531 51.244 1.00 7.83 67 ASN A C 1
ATOM 1042 O O . ASN A 1 67 ? 14.627 45.642 51.718 1.00 9.41 67 ASN A O 1
ATOM 1053 N N . LEU A 1 68 ? 14.738 44.273 49.950 1.00 7.50 68 LEU A N 1
ATOM 1054 C CA . LEU A 1 68 ? 14.254 45.307 49.040 1.00 7.51 68 LEU A CA 1
ATOM 1055 C C . LEU A 1 68 ? 12.754 45.487 49.186 1.00 8.29 68 LEU A C 1
ATOM 1056 O O . LEU A 1 68 ? 12.043 44.576 49.608 1.00 9.61 68 LEU A O 1
ATOM 1072 N N A PRO A 1 69 ? 12.232 46.673 48.820 0.50 10.40 69 PRO A N 1
ATOM 1073 N N B PRO A 1 69 ? 12.257 46.660 48.809 0.50 10.28 69 PRO A N 1
ATOM 1074 C CA A PRO A 1 69 ? 10.795 46.948 48.970 0.50 10.98 69 PRO A CA 1
ATOM 1075 C CA B PRO A 1 69 ? 10.839 46.964 48.999 0.50 10.02 69 PRO A CA 1
ATOM 1076 C C A PRO A 1 69 ? 9.923 46.537 47.774 0.50 14.03 69 PRO A C 1
ATOM 1077 C C B PRO A 1 69 ? 9.886 46.080 48.172 0.50 10.04 69 PRO A C 1
ATOM 1078 O O A PRO A 1 69 ? 8.888 47.134 47.474 0.50 12.16 69 PRO A O 1
ATOM 1079 O O B PRO A 1 69 ? 8.736 45.893 48.557 0.50 14.96 69 PRO A O 1
ATOM 1100 N N . VAL A 1 70 ? 10.372 45.509 47.079 1.00 10.38 70 VAL A N 1
ATOM 1101 C CA . VAL A 1 70 ? 9.526 44.738 46.173 1.00 10.04 70 VAL A CA 1
ATOM 1102 C C . VAL A 1 70 ? 9.410 43.288 46.637 1.00 10.53 70 VAL A C 1
ATOM 1103 O O . VAL A 1 70 ? 10.167 42.848 47.509 1.00 11.40 70 VAL A O 1
ATOM 1117 N N . ARG A 1 71 ? 8.489 42.543 46.045 1.00 9.76 71 ARG A N 1
ATOM 1118 C CA A ARG A 1 71 ? 8.272 41.134 46.376 0.50 10.04 71 ARG A CA 1
ATOM 1119 C CA B ARG A 1 71 ? 8.302 41.134 46.397 0.50 9.68 71 ARG A CA 1
ATOM 1120 C C . ARG A 1 71 ? 9.245 40.203 45.638 1.00 10.58 71 ARG A C 1
ATOM 1121 O O . ARG A 1 71 ? 9.673 39.185 46.180 1.00 10.92 71 ARG A O 1
ATOM 1162 N N . TYR A 1 72 ? 9.563 40.542 44.392 1.00 7.18 72 TYR A N 1
ATOM 1163 C CA . TYR A 1 72 ? 10.361 39.681 43.539 1.00 6.76 72 TYR A CA 1
ATOM 1164 C C . TYR A 1 72 ? 11.405 40.455 42.758 1.00 6.19 72 TYR A C 1
ATOM 1165 O O . TYR A 1 72 ? 11.219 41.642 42.407 1.00 6.67 72 TYR A O 1
ATOM 1183 N N . VAL A 1 73 ? 12.503 39.770 42.463 1.00 6.44 73 VAL A N 1
ATOM 1184 C CA . VAL A 1 73 ? 13.453 40.210 41.463 1.00 5.03 73 VAL A CA 1
ATOM 1185 C C . VAL A 1 73 ? 13.341 39.272 40.294 1.00 5.32 73 VAL A C 1
ATOM 1186 O O . VAL A 1 73 ? 13.409 38.052 40.475 1.00 6.38 73 VAL A O 1
ATOM 1199 N N . ILE A 1 74 ? 13.132 39.816 39.102 1.00 5.22 74 ILE A N 1
ATOM 1200 C CA . ILE A 1 74 ? 13.070 39.025 37.873 1.00 4.54 74 ILE A CA 1
ATOM 1201 C C . ILE A 1 74 ? 14.385 39.247 37.155 1.00 4.94 74 ILE A C 1
ATOM 1202 O O . ILE A 1 74 ? 14.670 40.345 36.676 1.00 5.54 74 ILE A O 1
ATOM 1218 N N . HIS A 1 75 ? 15.238 38.226 37.125 1.00 4.89 75 HIS A N 1
ATOM 1219 C CA . HIS A 1 75 ? 16.542 38.288 36.504 1.00 4.70 75 HIS A CA 1
ATOM 1220 C C . HIS A 1 75 ? 16.399 37.968 35.030 1.00 5.08 75 HIS A C 1
ATOM 1221 O O . HIS A 1 75 ? 15.892 36.903 34.678 1.00 7.29 75 HIS A O 1
ATOM 1236 N N . ALA A 1 76 ? 16.824 38.871 34.161 1.00 4.59 76 ALA A N 1
ATOM 1237 C CA . ALA A 1 76 ? 16.610 38.759 32.711 1.00 4.30 76 ALA A CA 1
ATOM 1238 C C . ALA A 1 76 ? 17.958 38.551 32.068 1.00 5.14 76 ALA A C 1
ATOM 1239 O O . ALA A 1 76 ? 18.819 39.430 32.112 1.00 4.96 76 ALA A O 1
ATOM 1246 N N . ALA A 1 77 ? 18.176 37.372 31.499 1.00 4.46 77 ALA A N 1
ATOM 1247 C CA . ALA A 1 77 ? 19.501 36.989 31.016 1.00 5.72 77 ALA A CA 1
ATOM 1248 C C . ALA A 1 77 ? 19.765 37.577 29.645 1.00 5.34 77 ALA A C 1
ATOM 1249 O O . ALA A 1 77 ? 19.352 37.033 28.642 1.00 6.81 77 ALA A O 1
ATOM 1256 N N . VAL A 1 78 ? 20.512 38.657 29.603 1.00 5.47 78 VAL A N 1
ATOM 1257 C CA A VAL A 1 78 ? 20.749 39.341 28.342 0.50 8.27 78 VAL A CA 1
ATOM 1258 C CA B VAL A 1 78 ? 20.816 39.430 28.395 0.50 4.59 78 VAL A CA 1
ATOM 1259 C C . VAL A 1 78 ? 22.063 38.901 27.677 1.00 5.94 78 VAL A C 1
ATOM 1260 O O . VAL A 1 78 ? 22.240 39.087 26.473 1.00 6.24 78 VAL A O 1
ATOM 1285 N N . LEU A 1 79 ? 22.960 38.288 28.441 1.00 5.27 79 LEU A N 1
ATOM 1286 C CA . LEU A 1 79 ? 24.240 37.821 27.935 1.00 5.39 79 LEU A CA 1
ATOM 1287 C C . LEU A 1 79 ? 24.794 36.777 28.901 1.00 5.06 79 LEU A C 1
ATOM 1288 O O . LEU A 1 79 ? 24.165 36.478 29.929 1.00 5.26 79 LEU A O 1
ATOM 1304 N N . GLY A 1 80 ? 25.961 36.240 28.573 1.00 5.14 80 GLY A N 1
ATOM 1305 C CA . GLY A 1 80 ? 26.695 35.362 29.464 1.00 6.22 80 GLY A CA 1
ATOM 1306 C C . GLY A 1 80 ? 27.534 34.429 28.638 1.00 6.19 80 GLY A C 1
ATOM 1307 O O . GLY A 1 80 ? 28.589 34.819 28.117 1.00 7.15 80 GLY A O 1
ATOM 1311 N N . ASP A 1 81 ? 27.036 33.214 28.432 1.00 6.43 81 ASP A N 1
ATOM 1312 C CA . ASP A 1 81 ? 27.742 32.271 27.576 1.00 7.44 81 ASP A CA 1
ATOM 1313 C C . ASP A 1 81 ? 27.498 32.546 26.094 1.00 8.41 81 ASP A C 1
ATOM 1314 O O . ASP A 1 81 ? 28.053 31.855 25.238 1.00 10.68 81 ASP A O 1
ATOM 1323 N N . GLU A 1 82 ? 26.707 33.576 25.795 1.00 8.17 82 GLU A N 1
ATOM 1324 C CA . GLU A 1 82 ? 26.554 34.144 24.451 1.00 10.22 82 GLU A CA 1
ATOM 1325 C C . GLU A 1 82 ? 26.578 35.657 24.608 1.00 10.88 82 GLU A C 1
ATOM 1326 O O . GLU A 1 82 ? 26.190 36.173 25.649 1.00 9.48 82 GLU A O 1
ATOM 1338 N N . PRO A 1 83 ? 27.002 36.379 23.567 1.00 11.28 83 PRO A N 1
ATOM 1339 C CA . PRO A 1 83 ? 27.047 37.841 23.611 1.00 11.83 83 PRO A CA 1
ATOM 1340 C C . PRO A 1 83 ? 25.663 38.474 23.567 1.00 9.14 83 PRO A C 1
ATOM 1341 O O . PRO A 1 83 ? 24.729 37.879 23.042 1.00 11.24 83 PRO A O 1
ATOM 1352 N N . ALA A 1 84 ? 25.530 39.678 24.112 1.00 8.84 84 ALA A N 1
ATOM 1353 C CA . ALA A 1 84 ? 24.296 40.433 23.939 1.00 7.89 84 ALA A CA 1
ATOM 1354 C C . ALA A 1 84 ? 24.058 40.706 22.467 1.00 9.18 84 ALA A C 1
ATOM 1355 O O . ALA A 1 84 ? 24.997 40.977 21.718 1.00 9.92 84 ALA A O 1
ATOM 1362 N N . SER A 1 85 ? 22.802 40.637 22.056 1.00 8.40 85 SER A N 1
ATOM 1363 C CA . SER A 1 85 ? 22.385 41.027 20.720 1.00 7.58 85 SER A CA 1
ATOM 1364 C C . SER A 1 85 ? 21.021 41.667 20.843 1.00 8.18 85 SER A C 1
ATOM 1365 O O . SER A 1 85 ? 20.387 41.590 21.894 1.00 8.08 85 SER A O 1
ATOM 1373 N N . LEU A 1 86 ? 20.539 42.295 19.778 1.00 7.78 86 LEU A N 1
ATOM 1374 C CA . LEU A 1 86 ? 19.187 42.820 19.817 1.00 8.55 86 LEU A CA 1
ATOM 1375 C C . LEU A 1 86 ? 18.181 41.686 20.048 1.00 9.20 86 LEU A C 1
ATOM 1376 O O . LEU A 1 86 ? 17.158 41.896 20.706 1.00 9.52 86 LEU A O 1
ATOM 1392 N N . GLU A 1 87 ? 18.477 40.489 19.547 1.00 8.74 87 GLU A N 1
ATOM 1393 C CA . GLU A 1 87 ? 17.616 39.345 19.825 1.00 9.06 87 GLU A CA 1
ATOM 1394 C C . GLU A 1 87 ? 17.654 38.899 21.290 1.00 7.39 87 GLU A C 1
ATOM 1395 O O . GLU A 1 87 ? 16.615 38.561 21.854 1.00 8.45 87 GLU A O 1
ATOM 1407 N N . THR A 1 88 ? 18.816 38.889 21.926 1.00 6.96 88 THR A N 1
ATOM 1408 C CA . THR A 1 88 ? 18.840 38.501 23.332 1.00 6.61 88 THR A CA 1
ATOM 1409 C C . THR A 1 88 ? 18.126 39.541 24.170 1.00 7.16 88 THR A C 1
ATOM 1410 O O . THR A 1 88 ? 17.482 39.212 25.159 1.00 7.13 88 THR A O 1
ATOM 1421 N N . VAL A 1 89 ? 18.243 40.805 23.789 1.00 6.98 89 VAL A N 1
ATOM 1422 C CA . VAL A 1 89 ? 17.541 41.876 24.492 1.00 7.55 89 VAL A CA 1
ATOM 1423 C C . VAL A 1 89 ? 16.030 41.689 24.334 1.00 6.98 89 VAL A C 1
ATOM 1424 O O . VAL A 1 89 ? 15.277 41.777 25.318 1.00 8.05 89 VAL A O 1
ATOM 1437 N N . ARG A 1 90 ? 15.577 41.410 23.121 1.00 7.12 90 ARG A N 1
ATOM 1438 C CA . ARG A 1 90 ? 14.153 41.192 22.877 1.00 7.70 90 ARG A CA 1
ATOM 1439 C C . ARG A 1 90 ? 13.639 40.041 23.716 1.00 7.96 90 ARG A C 1
ATOM 1440 O O . ARG A 1 90 ? 12.621 40.151 24.405 1.00 8.90 90 ARG A O 1
ATOM 1461 N N . LYS A 1 91 ? 14.332 38.917 23.615 1.00 7.01 91 LYS A N 1
ATOM 1462 C CA . LYS A 1 91 ? 13.925 37.708 24.317 1.00 7.90 91 LYS A CA 1
ATOM 1463 C C . LYS A 1 91 ? 13.936 37.893 25.821 1.00 6.55 91 LYS A C 1
ATOM 1464 O O . LYS A 1 91 ? 12.998 37.487 26.498 1.00 7.22 91 LYS A O 1
ATOM 1483 N N . ALA A 1 92 ? 14.990 38.482 26.364 1.00 5.86 92 ALA A N 1
ATOM 1484 C CA . ALA A 1 92 ? 15.082 38.664 27.806 1.00 6.17 92 ALA A CA 1
ATOM 1485 C C . ALA A 1 92 ? 13.985 39.590 28.312 1.00 6.46 92 ALA A C 1
ATOM 1486 O O . ALA A 1 92 ? 13.438 39.380 29.403 1.00 6.49 92 ALA A O 1
ATOM 1493 N N . THR A 1 93 ? 13.664 40.632 27.540 1.00 6.14 93 THR A N 1
ATOM 1494 C CA . THR A 1 93 ? 12.616 41.557 27.951 1.00 6.70 93 THR A CA 1
ATOM 1495 C C . THR A 1 93 ? 11.272 40.832 27.961 1.00 6.69 93 THR A C 1
ATOM 1496 O O . THR A 1 93 ? 10.502 40.908 28.931 1.00 6.94 93 THR A O 1
ATOM 1507 N N . LYS A 1 94 ? 10.986 40.128 26.871 1.00 6.17 94 LYS A N 1
ATOM 1508 C CA . LYS A 1 94 ? 9.771 39.356 26.769 1.00 6.83 94 LYS A CA 1
ATOM 1509 C C . LYS A 1 94 ? 9.664 38.344 27.910 1.00 8.38 94 LYS A C 1
ATOM 1510 O O . LYS A 1 94 ? 8.598 38.213 28.526 1.00 7.21 94 LYS A O 1
ATOM 1529 N N . SER A 1 95 ? 10.747 37.625 28.187 1.00 6.13 95 SER A N 1
ATOM 1530 C CA . SER A 1 95 ? 10.745 36.605 29.236 1.00 6.30 95 SER A CA 1
ATOM 1531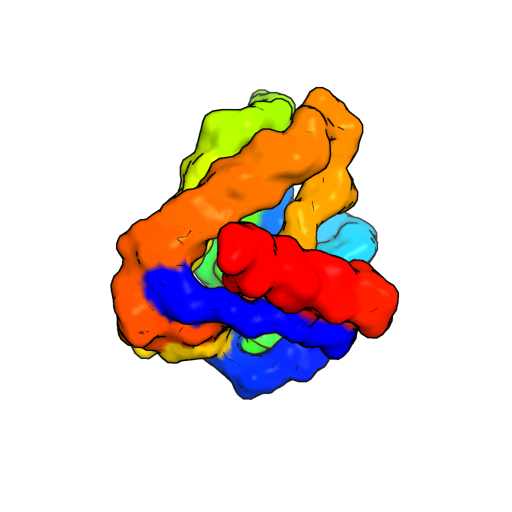 C C . SER A 1 95 ? 10.499 37.217 30.600 1.00 6.64 95 SER A C 1
ATOM 1532 O O . SER A 1 95 ? 9.773 36.658 31.424 1.00 7.27 95 SER A O 1
ATOM 1540 N N . ALA A 1 96 ? 11.082 38.372 30.857 1.00 5.87 96 ALA A N 1
ATOM 1541 C CA . ALA A 1 96 ? 10.879 39.031 32.143 1.00 6.34 96 ALA A CA 1
ATOM 1542 C C . ALA A 1 96 ? 9.414 39.425 32.313 1.00 6.47 96 ALA A C 1
ATOM 1543 O O . ALA A 1 96 ? 8.834 39.248 33.386 1.00 6.28 96 ALA A O 1
ATOM 1550 N N . LEU A 1 97 ? 8.812 39.978 31.263 1.00 6.75 97 LEU A N 1
ATOM 1551 C CA . LEU A 1 97 ? 7.418 40.385 31.311 1.00 7.15 97 LEU A CA 1
ATOM 1552 C C . LEU A 1 97 ? 6.522 39.172 31.483 1.00 7.04 97 LEU A C 1
ATOM 1553 O O . LEU A 1 97 ? 5.521 39.234 32.205 1.00 8.47 97 LEU A O 1
ATOM 1569 N N . GLU A 1 98 ? 6.863 38.063 30.829 1.00 7.48 98 GLU A N 1
ATOM 1570 C CA . GLU A 1 98 ? 6.097 36.835 31.003 1.00 8.47 98 GLU A CA 1
ATOM 1571 C C . GLU A 1 98 ? 6.105 36.358 32.450 1.00 9.26 98 GLU A C 1
ATOM 1572 O O . GLU A 1 98 ? 5.075 35.905 32.953 1.00 9.12 98 GLU A O 1
ATOM 1584 N N . LYS A 1 99 ? 7.245 36.434 33.127 1.00 8.23 99 LYS A N 1
ATOM 1585 C CA . LYS A 1 99 ? 7.291 36.032 34.538 1.00 7.90 99 LYS A CA 1
ATOM 1586 C C . LYS A 1 99 ? 6.377 36.921 35.366 1.00 8.36 99 LYS A C 1
ATOM 1587 O O . LYS A 1 99 ? 5.668 36.432 36.243 1.00 9.38 99 LYS A O 1
ATOM 1606 N N . ALA A 1 100 ? 6.397 38.226 35.100 1.00 7.78 100 ALA A N 1
ATOM 1607 C CA . ALA A 1 100 ? 5.547 39.155 35.843 1.00 8.05 100 ALA A CA 1
ATOM 1608 C C . ALA A 1 100 ? 4.067 38.812 35.660 1.00 8.31 100 ALA A C 1
ATOM 1609 O O . ALA A 1 100 ? 3.289 38.806 36.629 1.00 9.67 100 ALA A O 1
ATOM 1616 N N . VAL A 1 101 ? 3.676 38.517 34.425 1.00 8.28 101 VAL A N 1
ATOM 1617 C CA . VAL A 1 101 ? 2.298 38.141 34.130 1.00 9.60 101 VAL A CA 1
ATOM 1618 C C . VAL A 1 101 ? 1.931 36.805 34.796 1.00 10.72 101 VAL A C 1
ATOM 1619 O O . VAL A 1 101 ? 0.853 36.665 35.380 1.00 11.56 101 VAL A O 1
ATOM 1632 N N . GLU A 1 102 ? 2.820 35.824 34.715 1.00 9.84 102 GLU A N 1
ATOM 1633 C CA A GLU A 1 102 ? 2.591 34.521 35.352 0.50 12.45 102 GLU A CA 1
ATOM 1634 C CA B GLU A 1 102 ? 2.600 34.522 35.362 0.50 12.52 102 GLU A CA 1
ATOM 1635 C C . GLU A 1 102 ? 2.348 34.661 36.854 1.00 11.83 102 GLU A C 1
ATOM 1636 O O . GLU A 1 102 ? 1.531 33.925 37.438 1.00 12.77 102 GLU A O 1
ATOM 1659 N N . LEU A 1 103 ? 3.061 35.588 37.482 1.00 10.47 103 LEU A N 1
ATOM 1660 C CA . LEU A 1 103 ? 2.941 35.850 38.921 1.00 10.50 103 LEU A CA 1
ATOM 1661 C C . LEU A 1 103 ? 1.764 36.756 39.272 1.00 11.00 103 LEU A C 1
ATOM 1662 O O . LEU A 1 103 ? 1.506 37.013 40.446 1.00 14.06 103 LEU A O 1
ATOM 1678 N N . GLY A 1 104 ? 1.057 37.242 38.270 1.00 10.05 104 GLY A N 1
ATOM 1679 C CA . GLY A 1 104 ? -0.113 38.063 38.513 1.00 11.98 104 GLY A CA 1
ATOM 1680 C C . GLY A 1 104 ? 0.261 39.427 39.075 1.00 11.94 104 GLY A C 1
ATOM 1681 O O . GLY A 1 104 ? -0.531 40.037 39.815 1.00 14.01 104 GLY A O 1
ATOM 1685 N N . LEU A 1 105 ? 1.433 39.940 38.702 1.00 11.12 105 LEU A N 1
ATOM 1686 C CA . LEU A 1 105 ? 1.892 41.231 39.208 1.00 10.35 105 LEU A CA 1
ATOM 1687 C C . LEU A 1 105 ? 1.266 42.395 38.460 1.00 11.34 105 LEU A C 1
ATOM 1688 O O . LEU A 1 105 ? 0.741 42.234 37.360 1.00 12.78 105 LEU A O 1
ATOM 1704 N N A LYS A 1 106 ? 1.312 43.561 39.113 0.50 11.11 106 LYS A N 1
ATOM 1705 N N B LYS A 1 106 ? 1.330 43.580 39.034 0.50 11.60 106 LYS A N 1
ATOM 1706 C CA A LYS A 1 106 ? 0.750 44.804 38.586 0.50 11.23 106 LYS A CA 1
ATOM 1707 C CA B LYS A 1 106 ? 0.944 44.765 38.295 0.50 13.40 106 LYS A CA 1
ATOM 1708 C C A LYS A 1 106 ? 1.770 45.897 38.280 0.50 12.13 106 LYS A C 1
ATOM 1709 C C B LYS A 1 106 ? 2.181 45.598 38.007 0.50 11.24 106 LYS A C 1
ATOM 1710 O O A LYS A 1 106 ? 1.524 46.664 37.346 0.50 9.02 106 LYS A O 1
ATOM 1711 O O B LYS A 1 106 ? 2.531 45.880 36.864 0.50 11.43 106 LYS A O 1
ATOM 1748 N N . THR A 1 107 ? 2.863 45.982 39.061 1.00 9.21 107 THR A N 1
ATOM 1749 C CA . THR A 1 107 ? 3.883 47.010 38.916 1.00 9.22 107 THR A CA 1
ATOM 1750 C C . THR A 1 107 ? 5.281 46.412 38.847 1.00 9.45 107 THR A C 1
ATOM 1751 O O . THR A 1 107 ? 5.714 45.673 39.743 1.00 11.19 107 THR A O 1
ATOM 1763 N N A VAL A 1 108 ? 5.984 46.714 37.759 0.50 6.97 108 VAL A N 1
ATOM 1764 N N B VAL A 1 108 ? 5.987 46.723 37.770 0.50 6.78 108 VAL A N 1
ATOM 1765 C CA A VAL A 1 108 ? 7.325 46.187 37.524 0.50 6.86 108 VAL A CA 1
ATOM 1766 C CA B VAL A 1 108 ? 7.305 46.167 37.506 0.50 6.91 108 VAL A CA 1
ATOM 1767 C C A VAL A 1 108 ? 8.242 47.249 36.930 0.50 9.98 108 VAL A C 1
ATOM 1768 C C B VAL A 1 108 ? 8.177 47.325 37.056 0.50 6.12 108 VAL A C 1
ATOM 1769 O O A VAL A 1 108 ? 7.881 47.953 35.979 0.50 6.26 108 VAL A O 1
ATOM 1770 O O B VAL A 1 108 ? 7.687 48.197 36.342 0.50 6.36 108 VAL A O 1
ATOM 1795 N N . ALA A 1 109 ? 9.441 47.352 37.494 1.00 6.51 109 ALA A N 1
ATOM 1796 C CA . ALA A 1 109 ? 10.406 48.367 37.062 1.00 6.27 109 ALA A CA 1
ATOM 1797 C C . ALA A 1 109 ? 11.541 47.782 36.271 1.00 6.39 109 ALA A C 1
ATOM 1798 O O . ALA A 1 109 ? 12.020 46.679 36.585 1.00 7.03 109 ALA A O 1
ATOM 1806 N N . PHE A 1 110 ? 11.995 48.502 35.262 1.00 6.22 110 PHE A N 1
ATOM 1807 C CA . PHE A 1 110 ? 13.195 48.180 34.473 1.00 6.16 110 PHE A CA 1
ATOM 1808 C C . PHE A 1 110 ? 14.136 49.373 34.502 1.00 8.70 110 PHE A C 1
ATOM 1809 O O . PHE A 1 110 ? 13.658 50.521 34.558 1.00 8.80 110 PHE A O 1
ATOM 1826 N N . THR A 1 111 ? 15.438 49.139 34.364 1.00 7.32 111 THR A N 1
ATOM 1827 C CA . THR A 1 111 ? 16.356 50.184 33.926 1.00 9.84 111 THR A CA 1
ATOM 1828 C C . THR A 1 111 ? 16.477 50.198 32.394 1.00 9.50 111 THR A C 1
ATOM 1829 O O . THR A 1 111 ? 15.799 49.440 31.698 1.00 9.97 111 THR A O 1
ATOM 1840 N N . SER A 1 112 ? 17.368 51.056 31.875 1.00 9.32 112 SER A N 1
ATOM 1841 C CA . SER A 1 112 ? 17.656 51.117 30.447 1.00 11.35 112 SER A CA 1
ATOM 1842 C C . SER A 1 112 ? 18.468 49.947 29.902 1.00 9.05 112 SER A C 1
ATOM 1843 O O . SER A 1 112 ? 18.568 49.792 28.687 1.00 11.48 112 SER A O 1
ATOM 1851 N N . TRP A 1 113 ? 19.065 49.158 30.802 1.00 6.61 113 TRP A N 1
ATOM 1852 C CA . TRP A 1 113 ? 20.019 48.080 30.487 1.00 6.40 113 TRP A CA 1
ATOM 1853 C C . TRP A 1 113 ? 21.268 48.579 29.781 1.00 6.76 113 TRP A C 1
ATOM 1854 O O . TRP A 1 113 ? 22.016 47.797 29.239 1.00 7.37 113 TRP A O 1
ATOM 1875 N N . GLY A 1 114 ? 21.529 49.878 29.856 1.00 7.54 114 GLY A N 1
ATOM 1876 C CA . GLY A 1 114 ? 22.642 50.463 29.129 1.00 8.80 114 GLY A CA 1
ATOM 1877 C C . GLY A 1 114 ? 23.988 49.828 29.412 1.00 8.59 114 GLY A C 1
ATOM 1878 O O . GLY A 1 114 ? 24.827 49.718 28.522 1.00 9.65 114 GLY A O 1
ATOM 1882 N N . ALA A 1 115 ? 24.204 49.376 30.643 1.00 7.80 115 ALA A N 1
ATOM 1883 C CA . ALA A 1 115 ? 25.496 48.804 31.021 1.00 8.33 115 ALA A CA 1
ATOM 1884 C C . ALA A 1 115 ? 25.695 47.369 30.528 1.00 10.05 115 ALA A C 1
ATOM 1885 O O . ALA A 1 115 ? 26.755 46.779 30.750 1.00 10.99 115 ALA A O 1
ATOM 1892 N N 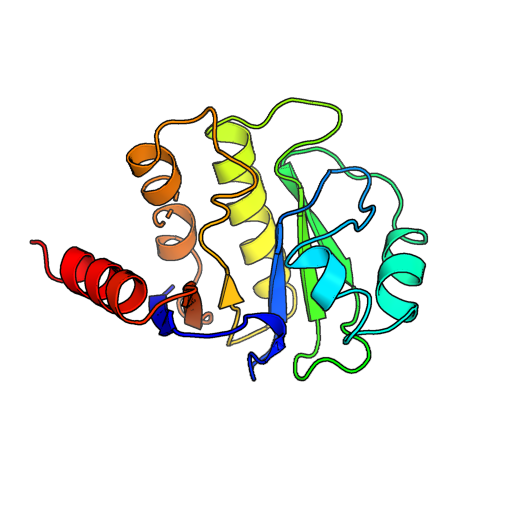. TRP A 1 116 ? 24.690 46.821 29.847 1.00 7.13 116 TRP A N 1
ATOM 1893 C CA . TRP A 1 116 ? 24.719 45.453 29.342 1.00 6.37 116 TRP A CA 1
ATOM 1894 C C . TRP A 1 116 ? 24.716 45.398 27.810 1.00 7.12 116 TRP A C 1
ATOM 1895 O O . TRP A 1 116 ? 24.864 44.318 27.239 1.00 8.44 116 TRP A O 1
ATOM 1916 N N . VAL A 1 117 ? 24.570 46.556 27.157 1.00 7.60 117 VAL A N 1
ATOM 1917 C CA . VAL A 1 117 ? 24.310 46.593 25.714 1.00 8.88 117 VAL A CA 1
ATOM 1918 C C . VAL A 1 117 ? 25.181 47.619 24.991 1.00 9.32 117 VAL A C 1
ATOM 1919 O O . VAL A 1 117 ? 24.805 48.129 23.934 1.00 9.83 117 VAL A O 1
ATOM 1932 N N . GLY A 1 118 ? 26.358 47.922 25.536 1.00 9.50 118 GLY A N 1
ATOM 1933 C CA . GLY A 1 118 ? 27.194 48.989 25.009 1.00 11.92 118 GLY A CA 1
ATOM 1934 C C . GLY A 1 118 ? 27.693 48.790 23.592 1.00 11.64 118 GLY A C 1
ATOM 1935 O O . GLY A 1 118 ? 28.094 49.767 22.935 1.00 14.70 118 GLY A O 1
ATOM 1939 N N . GLY A 1 119 ? 27.668 47.553 23.115 1.00 11.31 119 GLY A N 1
ATOM 1940 C CA . GLY A 1 119 ? 28.081 47.255 21.750 1.00 11.55 119 GLY A CA 1
ATOM 1941 C C . GLY A 1 119 ? 26.952 47.183 20.739 1.00 14.17 119 GLY A C 1
ATOM 1942 O O . GLY A 1 119 ? 27.168 46.769 19.597 1.00 16.34 119 GLY A O 1
ATOM 1946 N N . LEU A 1 120 ? 25.753 47.569 21.156 1.00 10.28 120 LEU A N 1
ATOM 1947 C CA . LEU A 1 120 ? 24.575 47.539 20.299 1.00 9.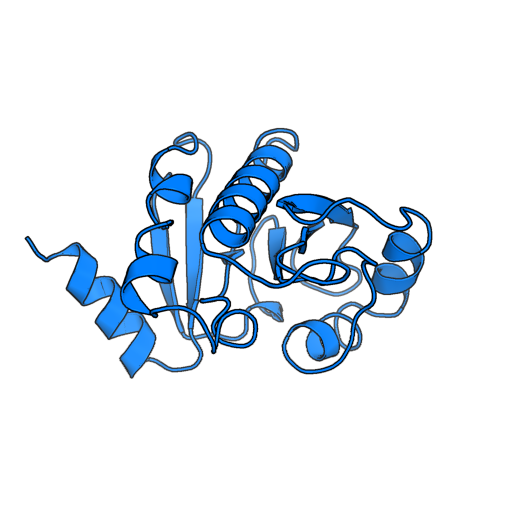44 120 LEU A CA 1
ATOM 1948 C C . LEU A 1 120 ? 24.100 48.969 20.095 1.00 11.41 120 LEU A C 1
ATOM 1949 O O . LEU A 1 120 ? 24.351 49.829 20.944 1.00 12.88 120 LEU A O 1
ATOM 1965 N N . PRO A 1 121 ? 23.370 49.231 19.008 1.00 11.37 121 PRO A N 1
ATOM 1966 C CA . PRO A 1 121 ? 22.887 50.595 18.767 1.00 11.92 121 PRO A CA 1
ATOM 1967 C C . PRO A 1 121 ? 21.827 50.965 19.800 1.00 12.77 121 PRO A C 1
ATOM 1968 O O . PRO A 1 121 ? 20.855 50.222 19.979 1.00 11.84 121 PRO A O 1
ATOM 1979 N N . ALA A 1 122 ? 22.029 52.087 20.481 1.00 12.56 122 ALA A N 1
ATOM 1980 C CA . ALA A 1 122 ? 21.175 52.489 21.582 1.00 13.12 122 ALA A CA 1
ATOM 1981 C C . ALA A 1 122 ? 19.726 52.655 21.179 1.00 10.75 122 ALA A C 1
ATOM 1982 O O . ALA A 1 122 ? 18.832 52.185 21.896 1.00 11.83 122 ALA A O 1
ATOM 1989 N N . GLU A 1 123 ? 19.467 53.285 20.056 1.00 12.59 123 GLU A N 1
ATOM 1990 C CA . GLU A 1 123 ? 18.086 53.509 19.681 1.00 13.58 123 GLU A CA 1
ATOM 1991 C C . GLU A 1 123 ? 17.386 52.191 19.358 1.00 13.48 123 GLU A C 1
ATOM 1992 O O . GLU A 1 123 ? 16.214 52.035 19.656 1.00 14.52 123 GLU A O 1
ATOM 2004 N N . ALA A 1 124 ? 18.104 51.228 18.794 1.00 10.88 124 ALA A N 1
ATOM 2005 C CA . ALA A 1 124 ? 17.499 49.940 18.474 1.00 11.34 124 ALA A CA 1
ATOM 2006 C C . ALA A 1 124 ? 17.227 49.145 19.741 1.00 8.54 124 ALA A C 1
ATOM 2007 O O . ALA A 1 124 ? 16.194 48.482 19.842 1.00 10.77 124 ALA A O 1
ATOM 2014 N N . VAL A 1 125 ? 18.123 49.214 20.722 1.00 8.18 125 VAL A N 1
ATOM 2015 C CA . VAL A 1 125 ? 17.846 48.590 22.012 1.00 9.63 125 VAL A CA 1
ATOM 2016 C C . VAL A 1 125 ? 16.550 49.135 22.610 1.00 8.07 125 VAL A C 1
ATOM 2017 O O . VAL A 1 125 ? 15.688 48.380 23.076 1.00 9.26 125 VAL A O 1
ATOM 2030 N N . HIS A 1 126 ? 16.420 50.454 22.606 1.00 10.04 126 HIS A N 1
ATOM 2031 C CA . HIS A 1 126 ? 15.233 51.091 23.166 1.00 10.53 126 HIS A CA 1
ATOM 2032 C C . HIS A 1 126 ? 13.993 50.635 22.424 1.00 11.39 126 HIS A C 1
ATOM 2033 O O . HIS A 1 126 ? 12.985 50.289 23.052 1.00 12.96 126 HIS A O 1
ATOM 2048 N N . ARG A 1 127 ? 14.061 50.606 21.100 1.00 10.85 127 ARG A N 1
ATOM 2049 C CA . ARG A 1 127 ? 12.910 50.211 20.289 1.00 12.60 127 ARG A CA 1
ATOM 2050 C C . ARG A 1 127 ? 12.491 48.779 20.617 1.00 13.08 127 ARG A C 1
ATOM 2051 O O . ARG A 1 127 ? 11.306 48.484 20.793 1.00 12.48 127 ARG A O 1
ATOM 2072 N N . VAL A 1 128 ? 13.458 47.875 20.697 1.00 10.00 128 VAL A N 1
ATOM 2073 C CA . VAL A 1 128 ? 13.134 46.488 20.954 1.00 10.76 128 VAL A CA 1
ATOM 2074 C C . VAL A 1 128 ? 12.474 46.339 22.315 1.00 9.77 128 VAL A C 1
ATOM 2075 O O . VAL A 1 128 ? 11.460 45.648 22.454 1.00 10.18 128 VAL A O 1
ATOM 2105 N N . PHE A 1 130 ? 10.951 48.630 24.202 1.00 9.32 130 PHE A N 1
ATOM 2106 C CA . PHE A 1 130 ? 9.673 49.312 24.271 1.00 9.83 130 PHE A CA 1
ATOM 2107 C C . PHE A 1 130 ? 8.607 48.545 23.504 1.00 10.45 130 PHE A C 1
ATOM 2108 O O . PHE A 1 130 ? 7.452 48.496 23.938 1.00 10.45 130 PHE A O 1
ATOM 2125 N N . GLU A 1 131 ? 8.973 47.906 22.396 1.00 9.69 131 GLU A N 1
ATOM 2126 C CA . GLU A 1 131 ? 7.995 47.104 21.670 1.00 9.50 131 GLU A CA 1
ATOM 2127 C C . GLU A 1 131 ? 7.517 45.925 22.507 1.00 10.96 131 GLU A C 1
ATOM 2128 O O . GLU A 1 131 ? 6.331 45.585 22.481 1.00 11.63 131 GLU A O 1
ATOM 2140 N N . GLU A 1 132 ? 8.430 45.260 23.199 1.00 8.64 132 GLU A N 1
ATOM 2141 C CA . GLU A 1 132 ? 8.029 44.131 24.034 1.00 9.03 132 GLU A CA 1
ATOM 2142 C C . GLU A 1 132 ? 7.162 44.590 25.199 1.00 9.88 132 GLU A C 1
ATOM 2143 O O . GLU A 1 132 ? 6.185 43.938 25.549 1.00 9.38 132 GLU A O 1
ATOM 2155 N N . ILE A 1 133 ? 7.493 45.735 25.785 1.00 8.63 133 ILE A N 1
ATOM 2156 C CA . ILE A 1 133 ? 6.696 46.265 26.883 1.00 8.35 133 ILE A CA 1
ATOM 2157 C C . ILE A 1 133 ? 5.301 46.651 26.394 1.00 9.27 133 ILE A C 1
ATOM 2158 O O .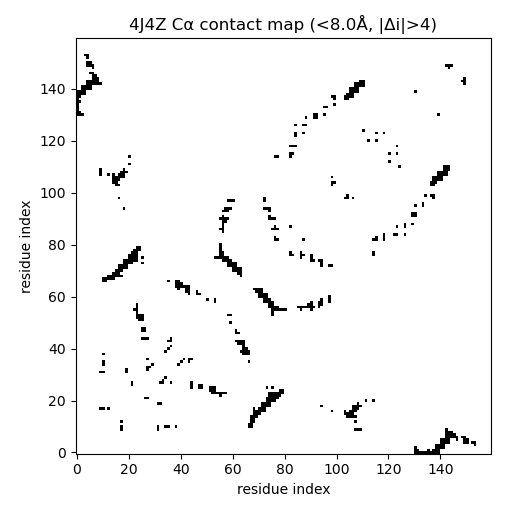 ILE A 1 133 ? 4.300 46.364 27.067 1.00 10.72 133 ILE A O 1
ATOM 2174 N N . LYS A 1 134 ? 5.204 47.248 25.211 1.00 10.55 134 LYS A N 1
ATOM 2175 C CA . LYS A 1 134 ? 3.907 47.614 24.657 1.00 11.03 134 LYS A CA 1
ATOM 2176 C C . LYS A 1 134 ? 3.023 46.388 24.447 1.00 11.42 134 LYS A C 1
ATOM 2177 O O . LYS A 1 134 ? 1.807 46.459 24.648 1.00 13.69 134 LYS A O 1
ATOM 2196 N N . LYS A 1 135 ? 3.623 45.275 24.046 1.00 11.73 135 LYS A N 1
ATOM 2197 C CA . LYS A 1 135 ? 2.861 44.061 23.745 1.00 15.03 135 LYS A CA 1
ATOM 2198 C C . LYS A 1 135 ? 2.364 43.353 24.992 1.00 14.50 135 LYS A C 1
ATOM 2199 O O . LYS A 1 135 ? 1.430 42.548 24.920 1.00 16.07 135 LYS A O 1
ATOM 2218 N N . ALA A 1 136 ? 2.987 43.611 26.130 1.00 11.41 136 ALA A N 1
ATOM 2219 C CA . ALA A 1 136 ? 2.567 42.976 27.364 1.00 11.78 136 ALA A CA 1
ATOM 2220 C C . ALA A 1 136 ? 1.160 43.453 27.750 1.00 11.46 136 ALA A C 1
ATOM 2221 O O . ALA A 1 136 ? 0.710 44.520 27.337 1.00 11.09 136 ALA A O 1
ATOM 2228 N N . PRO A 1 137 ? 0.438 42.655 28.549 1.00 11.79 137 PRO A N 1
ATOM 2229 C CA . PRO A 1 137 ? -0.951 42.997 28.867 1.00 13.21 137 PRO A CA 1
ATOM 2230 C C . PRO A 1 137 ? -1.083 44.277 29.656 1.00 17.01 137 PRO A C 1
ATOM 2231 O O . PRO A 1 137 ? -0.148 44.678 30.351 1.00 16.75 137 PRO A O 1
ATOM 2242 N N . ASP A 1 138 ? -2.255 44.893 29.590 1.00 18.83 138 ASP A N 1
ATOM 2243 C CA . ASP A 1 138 ? -2.510 46.107 30.365 1.00 20.60 138 ASP A CA 1
ATOM 2244 C C . ASP A 1 138 ? -2.723 45.824 31.858 1.00 15.87 138 ASP A C 1
ATOM 2245 O O . ASP A 1 138 ? -2.944 46.751 32.625 1.00 21.50 138 ASP A O 1
ATOM 2254 N N . THR A 1 139 ? -2.603 44.561 32.279 1.00 20.86 139 THR A N 1
ATOM 2255 C CA . THR A 1 139 ? -2.596 44.228 33.705 1.00 22.77 139 THR A CA 1
ATOM 2256 C C . THR A 1 139 ? -1.272 44.634 34.345 1.00 28.30 139 THR A C 1
ATOM 2257 O O . THR A 1 139 ? -1.133 44.628 35.577 1.00 22.47 139 THR A O 1
ATOM 2268 N N . LEU A 1 140 ? -0.294 44.960 33.503 1.00 19.04 140 LEU A N 1
ATOM 2269 C CA . LEU A 1 140 ? 0.996 45.434 33.971 1.00 13.26 140 LEU A CA 1
ATOM 2270 C C . LEU A 1 140 ? 1.150 46.935 33.775 1.00 11.65 140 LEU A C 1
ATOM 2271 O O . LEU A 1 140 ? 0.772 47.482 32.741 1.00 14.65 140 LEU A O 1
ATOM 2287 N N . GLU A 1 141 ? 1.736 47.573 34.785 1.00 11.17 141 GLU A N 1
ATOM 2288 C CA . GLU A 1 141 ? 2.220 48.951 34.712 1.00 11.93 141 GLU A CA 1
ATOM 2289 C C . GLU A 1 141 ? 3.734 48.891 34.847 1.00 10.38 141 GLU A C 1
ATOM 2290 O O . GLU A 1 141 ? 4.247 48.456 35.869 1.00 10.65 141 GLU A O 1
ATOM 2302 N N . VAL A 1 142 ? 4.439 49.268 33.790 1.00 8.72 142 VAL A N 1
ATOM 2303 C CA . VAL A 1 142 ? 5.896 49.234 33.781 1.00 8.91 142 VAL A CA 1
ATOM 2304 C C . VAL A 1 142 ? 6.477 50.623 34.074 1.00 8.05 142 VAL A C 1
ATOM 2305 O O . VAL A 1 142 ? 5.985 51.624 33.566 1.00 9.70 142 VAL A O 1
ATOM 2318 N N . THR A 1 143 ? 7.466 50.677 34.953 1.00 7.39 143 THR A N 1
ATOM 2319 C CA . THR A 1 143 ? 8.188 51.914 35.247 1.00 7.00 143 THR A CA 1
ATOM 2320 C C . THR A 1 143 ? 9.604 51.776 34.739 1.00 7.06 143 THR A C 1
ATOM 2321 O O . THR A 1 143 ? 10.278 50.790 35.052 1.00 7.72 143 THR A O 1
ATOM 2332 N N . GLY A 1 144 ? 10.043 52.722 33.923 1.00 7.24 144 GLY A N 1
ATOM 2333 C CA . GLY A 1 144 ? 11.437 52.873 33.538 1.00 6.84 144 GLY A CA 1
ATOM 2334 C C . GLY A 1 144 ? 12.104 53.788 34.532 1.00 8.16 144 GLY A C 1
ATOM 2335 O O . GLY A 1 144 ? 11.657 54.907 34.725 1.00 8.24 144 GLY A O 1
ATOM 2339 N N . VAL A 1 145 ? 13.148 53.294 35.187 1.00 7.80 145 VAL A N 1
ATOM 2340 C CA . VAL A 1 145 ? 13.873 54.047 36.197 1.00 7.97 145 VAL A CA 1
ATOM 2341 C C . VAL A 1 145 ? 15.209 54.472 35.622 1.00 8.83 145 VAL A C 1
ATOM 2342 O O . VAL A 1 145 ? 15.969 53.634 35.116 1.00 10.03 145 VAL A O 1
ATOM 2355 N N . HIS A 1 146 ? 15.493 55.762 35.714 1.00 7.53 146 HIS A N 1
ATOM 2356 C CA . HIS A 1 146 ? 16.673 56.395 35.098 1.00 8.44 146 HIS A CA 1
ATOM 2357 C C . HIS A 1 146 ? 17.519 57.102 36.131 1.00 9.62 146 HIS A C 1
ATOM 2358 O O . HIS A 1 146 ? 17.037 57.576 37.145 1.00 10.07 146 HIS A O 1
ATOM 2373 N N . GLY A 1 147 ? 18.820 57.179 35.860 1.00 10.27 147 GLY A N 1
ATOM 2374 C CA . GLY A 1 147 ? 19.725 57.756 36.833 1.00 11.19 147 GLY A CA 1
ATOM 2375 C C . GLY A 1 147 ? 19.525 59.232 37.091 1.00 11.28 147 GLY A C 1
ATOM 2376 O O . GLY A 1 147 ? 19.735 59.701 38.210 1.00 13.60 147 GLY A O 1
ATOM 2380 N N . THR A 1 148 ? 19.120 59.961 36.063 1.00 10.31 148 THR A N 1
ATOM 2381 C CA . THR A 1 148 ? 18.974 61.405 36.172 1.00 10.91 148 THR A CA 1
ATOM 2382 C C . THR A 1 148 ? 17.603 61.882 35.736 1.00 9.60 148 THR A C 1
ATOM 2383 O O . THR A 1 148 ? 16.944 61.236 34.920 1.00 10.62 148 THR A O 1
ATOM 2394 N N . GLU A 1 149 ? 17.199 63.024 36.266 1.00 9.49 149 GLU A N 1
ATOM 2395 C CA . GLU A 1 149 ? 15.956 63.666 35.846 1.00 9.80 149 GLU A CA 1
ATOM 2396 C C . GLU A 1 149 ? 16.015 64.054 34.379 1.00 10.67 149 GLU A C 1
ATOM 2397 O O . GLU A 1 149 ? 15.010 64.003 33.674 1.00 10.03 149 GLU A O 1
ATOM 2409 N N . LYS A 1 150 ? 17.178 64.516 33.911 1.00 12.43 150 LYS A N 1
ATOM 2410 C CA . LYS A 1 150 ? 17.289 64.913 32.520 1.00 11.29 150 LYS A CA 1
ATOM 2411 C C . LYS A 1 150 ? 16.919 63.749 31.619 1.00 9.97 150 LYS A C 1
ATOM 2412 O O . LYS A 1 150 ? 16.185 63.924 30.641 1.00 11.62 150 LYS A O 1
ATOM 2431 N N . SER A 1 151 ? 17.448 62.584 31.941 1.00 11.01 151 SER A N 1
ATOM 2432 C CA . SER A 1 151 ? 17.186 61.405 31.132 1.00 9.74 151 SER A CA 1
ATOM 2433 C C . SER A 1 151 ? 15.729 60.953 31.271 1.00 11.49 151 SER A C 1
ATOM 2434 O O . SER A 1 151 ? 15.064 60.667 30.269 1.00 11.12 151 SER A O 1
ATOM 2442 N N . ALA A 1 152 ? 15.211 60.901 32.500 1.00 9.29 152 ALA A N 1
ATOM 2443 C CA . ALA A 1 152 ? 13.825 60.487 32.695 1.00 8.95 152 ALA A CA 1
ATOM 2444 C C . ALA A 1 152 ? 12.901 61.387 31.892 1.00 11.01 152 ALA A C 1
ATOM 2445 O O . ALA A 1 152 ? 11.983 60.903 31.218 1.00 10.04 152 ALA A O 1
ATOM 2452 N N . GLU A 1 153 ? 13.125 62.695 31.938 1.00 9.82 153 GLU A N 1
ATOM 2453 C CA . GLU A 1 153 ? 12.259 63.595 31.210 1.00 10.40 153 GLU A CA 1
ATOM 2454 C C . GLU A 1 153 ? 12.418 63.419 29.695 1.00 11.07 153 GLU A C 1
ATOM 2455 O O . GLU A 1 153 ? 11.451 63.566 28.952 1.00 12.77 153 GLU A O 1
ATOM 2467 N N . ALA A 1 154 ? 13.638 63.130 29.254 1.00 12.45 154 ALA A N 1
ATOM 2468 C CA . ALA A 1 154 ? 13.886 62.929 27.825 1.00 15.45 154 ALA A CA 1
ATOM 2469 C C . ALA A 1 154 ? 13.112 61.707 27.316 1.00 12.07 154 ALA A C 1
ATOM 2470 O O . ALA A 1 154 ? 12.528 61.744 26.228 1.00 15.74 154 ALA A O 1
ATOM 2477 N N . TYR A 1 155 ? 13.066 60.658 28.122 1.00 10.61 155 TYR A N 1
ATOM 2478 C CA . TYR A 1 155 ? 12.270 59.484 27.773 1.00 10.51 155 TYR A CA 1
ATOM 2479 C C . TYR A 1 155 ? 10.779 59.804 27.748 1.00 13.46 155 TYR A C 1
ATOM 2480 O O . TYR A 1 155 ? 10.051 59.315 26.888 1.00 14.92 155 TYR A O 1
ATOM 2498 N N . ARG A 1 156 ? 10.296 60.657 28.656 1.00 10.65 156 ARG A N 1
ATOM 2499 C CA . ARG A 1 156 ? 8.892 61.061 28.599 1.00 12.63 156 ARG A CA 1
ATOM 2500 C C . ARG A 1 156 ? 8.644 61.860 27.336 1.00 12.73 156 ARG A C 1
ATOM 2501 O O . ARG A 1 156 ? 7.623 61.687 26.675 1.00 15.06 156 ARG A O 1
ATOM 2522 N N . ARG A 1 157 ? 9.581 62.746 27.004 1.00 14.32 157 ARG A N 1
ATOM 2523 C CA . ARG A 1 157 ? 9.470 63.604 25.823 1.00 18.51 157 ARG A CA 1
ATOM 2524 C C . ARG A 1 157 ? 9.308 62.767 24.553 1.00 18.21 157 ARG A C 1
ATOM 2525 O O . ARG A 1 157 ? 8.534 63.119 23.655 1.00 21.30 157 ARG A O 1
ATOM 2546 N N . ALA A 1 158 ? 10.049 61.671 24.481 1.00 20.14 158 ALA A N 1
ATOM 2547 C CA . ALA A 1 158 ? 10.029 60.815 23.297 1.00 24.60 158 ALA A CA 1
ATOM 2548 C C . ALA A 1 158 ? 8.661 60.163 23.098 1.00 26.23 158 ALA A C 1
ATOM 2549 O O . ALA A 1 158 ? 8.324 59.779 21.980 1.00 26.30 158 ALA A O 1
ATOM 2556 N N . LEU A 1 159 ? 7.874 60.052 24.171 1.00 26.00 159 LEU A N 1
ATOM 2557 C CA . LEU A 1 159 ? 6.530 59.451 24.103 1.00 20.90 159 LEU A CA 1
ATOM 2558 C C . LEU A 1 159 ? 5.455 60.407 23.640 1.00 31.76 159 LEU A C 1
ATOM 2559 O O . LEU A 1 159 ? 4.337 59.991 23.357 1.00 35.75 159 LEU A O 1
ATOM 2575 N N . LEU A 1 160 ? 5.773 61.689 23.596 1.00 22.15 160 LEU A N 1
ATOM 2576 C CA . LEU A 1 160 ? 4.934 62.619 22.888 1.00 35.07 160 LEU A CA 1
ATOM 2577 C C . LEU A 1 160 ? 5.141 62.295 21.419 1.00 43.15 160 LEU A C 1
ATOM 2578 O O . LEU A 1 160 ? 4.220 61.818 20.766 1.00 47.75 160 LEU A O 1
ATOM 2594 N N . GLU A 1 161 ? 6.366 62.511 20.932 1.00 51.90 161 GLU A N 1
ATOM 2595 C CA . GLU A 1 161 ? 6.744 62.222 19.542 1.00 56.23 161 GLU A CA 1
ATOM 2596 C C . GLU A 1 161 ? 6.157 60.882 19.082 1.00 55.69 161 GLU A C 1
ATOM 2597 O O . GLU A 1 161 ? 6.667 59.837 19.483 1.00 58.74 161 GLU A O 1
ATOM 2609 N N . HIS A 1 162 ? 5.109 60.872 18.249 1.00 55.32 162 HIS A N 1
ATOM 2610 C CA . HIS A 1 162 ? 4.592 62.029 17.495 1.00 57.09 162 HIS A CA 1
ATOM 2611 C C . HIS A 1 162 ? 4.083 63.186 18.359 1.00 59.18 162 HIS A C 1
ATOM 2612 O O . HIS A 1 162 ? 2.914 63.569 18.293 1.00 57.61 162 HIS A O 1
#

Radius of gyration: 14.44 Å; Cα contacts (8 Å, |Δi|>4): 376; chains: 1; bounding box: 31×38×35 Å